Protein AF-A0A0D0LB77-F1 (afdb_monomer)

Mean predicted aligned error: 7.82 Å

Sequence (91 aa):
MAAVRREPALRDQARLTLMRWRQQSGATRSDALWDEWEQLLASDVSVLESAALVESEHGQLMRSVSPLGCLVPQSERMALLKQARERAALQ

Nearest PDB structures (foldseek):
  6a4v-assembly1_A  TM=7.053E-01  e=5.902E+00  Murid gammaherpesvirus 4
  6a4v-assembly1_B  TM=7.105E-01  e=8.269E+00  Murid gammaherpesvirus 4

Structure (mmCIF, N/CA/C/O backbone):
data_AF-A0A0D0LB77-F1
#
_entry.id   AF-A0A0D0LB77-F1
#
loop_
_atom_site.group_PDB
_atom_site.id
_atom_site.type_symbol
_atom_site.label_atom_id
_atom_site.label_alt_id
_atom_site.label_comp_id
_atom_site.label_asym_id
_atom_site.label_entity_id
_atom_site.label_seq_id
_atom_site.pdbx_PDB_ins_code
_atom_site.Cartn_x
_atom_site.Cartn_y
_atom_site.Cartn_z
_atom_site.occupancy
_atom_site.B_iso_or_equiv
_atom_site.auth_seq_id
_atom_site.auth_comp_id
_atom_site.auth_asym_id
_atom_site.auth_atom_id
_atom_site.pdbx_PDB_model_num
ATOM 1 N N . MET A 1 1 ? -5.287 -0.050 9.771 1.00 56.56 1 MET A N 1
ATOM 2 C CA . MET A 1 1 ? -5.889 0.150 8.439 1.00 56.56 1 MET A CA 1
ATOM 3 C C . MET A 1 1 ? -7.403 -0.091 8.510 1.00 56.56 1 MET A C 1
ATOM 5 O O . MET A 1 1 ? -7.983 -0.889 7.783 1.00 56.56 1 MET A O 1
ATOM 9 N N . ALA A 1 2 ? -8.077 0.640 9.409 1.00 55.69 2 ALA A N 1
ATOM 10 C CA . ALA A 1 2 ? -9.508 0.461 9.666 1.00 55.69 2 ALA A CA 1
ATOM 11 C C . ALA A 1 2 ? -10.383 0.858 8.463 1.00 55.69 2 ALA A C 1
ATOM 13 O O . ALA A 1 2 ? -11.386 0.198 8.225 1.00 55.69 2 ALA A O 1
ATOM 14 N N . ALA A 1 3 ? -9.972 1.865 7.685 1.00 58.25 3 ALA A N 1
ATOM 15 C CA . ALA A 1 3 ? -10.667 2.284 6.467 1.00 58.25 3 ALA A CA 1
ATOM 16 C C . ALA A 1 3 ? -10.700 1.170 5.406 1.00 58.25 3 ALA A C 1
ATOM 18 O O . ALA A 1 3 ? -11.772 0.791 4.963 1.00 58.25 3 ALA A O 1
ATOM 19 N N . VAL A 1 4 ? -9.558 0.543 5.093 1.00 61.47 4 VAL A N 1
ATOM 20 C CA . VAL A 1 4 ? -9.479 -0.569 4.118 1.00 61.47 4 VAL A CA 1
ATOM 21 C C . VAL A 1 4 ? -10.252 -1.813 4.576 1.00 61.47 4 VAL A C 1
ATOM 23 O O . VAL A 1 4 ? -10.745 -2.569 3.748 1.00 61.47 4 VAL A O 1
ATOM 26 N N . ARG A 1 5 ? -10.388 -2.030 5.893 1.00 64.81 5 ARG A N 1
ATOM 27 C CA . ARG A 1 5 ? -11.270 -3.076 6.441 1.00 64.81 5 ARG A CA 1
ATOM 28 C C . ARG A 1 5 ? -12.757 -2.761 6.281 1.00 64.81 5 ARG A C 1
ATOM 30 O O . ARG A 1 5 ? -13.540 -3.684 6.111 1.00 64.81 5 ARG A O 1
ATOM 37 N N . ARG A 1 6 ? -13.144 -1.493 6.427 1.00 63.06 6 ARG A N 1
ATOM 38 C CA . ARG A 1 6 ? -14.548 -1.052 6.392 1.00 63.06 6 ARG A CA 1
ATOM 39 C C . ARG A 1 6 ? -15.049 -0.787 4.976 1.00 63.06 6 ARG A C 1
ATOM 41 O O . ARG A 1 6 ? -16.243 -0.890 4.747 1.00 63.06 6 ARG A O 1
ATOM 48 N N . GLU A 1 7 ? -14.141 -0.471 4.060 1.00 68.88 7 GLU A N 1
ATOM 49 C CA . GLU A 1 7 ? -14.443 -0.021 2.706 1.00 68.88 7 GLU A CA 1
ATOM 50 C C . GLU A 1 7 ? -13.688 -0.896 1.688 1.00 68.88 7 GLU A C 1
ATOM 52 O O . GLU A 1 7 ? -12.572 -0.556 1.273 1.00 68.88 7 GLU A O 1
ATOM 57 N N . PRO A 1 8 ? -14.265 -2.042 1.275 1.00 72.12 8 PRO A N 1
ATOM 58 C CA . PRO A 1 8 ? -13.665 -2.929 0.277 1.00 72.12 8 PRO A CA 1
ATOM 59 C C . PRO A 1 8 ? -13.327 -2.214 -1.037 1.00 72.12 8 PRO A C 1
ATOM 61 O O . PRO A 1 8 ? -12.314 -2.529 -1.659 1.00 72.12 8 PRO A O 1
ATOM 64 N N . ALA A 1 9 ? -14.100 -1.184 -1.401 1.00 77.12 9 AL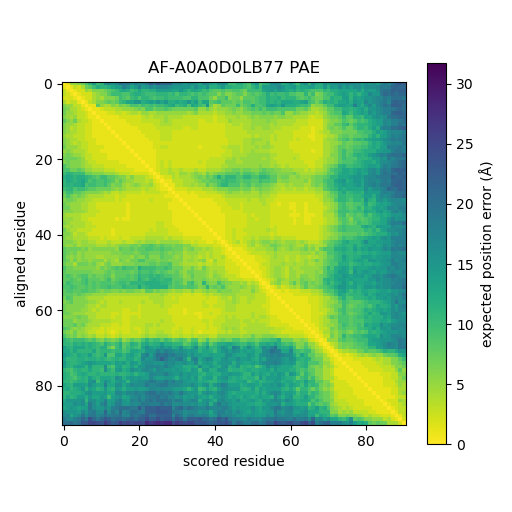A A N 1
ATOM 65 C CA . ALA A 1 9 ? -13.885 -0.377 -2.599 1.00 77.12 9 ALA A CA 1
ATOM 66 C C . ALA A 1 9 ? -12.506 0.314 -2.638 1.00 77.12 9 ALA A C 1
ATOM 68 O O . ALA A 1 9 ? -11.973 0.564 -3.720 1.00 77.12 9 ALA A O 1
ATOM 69 N N . LEU A 1 10 ? -11.875 0.577 -1.485 1.00 77.75 10 LEU A N 1
ATOM 70 C CA . LEU A 1 10 ? -10.514 1.130 -1.441 1.00 77.75 10 LEU A CA 1
ATOM 71 C C . LEU A 1 10 ? -9.474 0.153 -2.001 1.00 77.75 10 LEU A C 1
ATOM 73 O O . LEU A 1 10 ? -8.455 0.581 -2.544 1.00 77.75 10 LEU A O 1
ATOM 77 N N . ARG A 1 11 ? -9.718 -1.158 -1.895 1.00 82.19 11 ARG A N 1
ATOM 78 C CA . ARG A 1 11 ? -8.839 -2.181 -2.476 1.00 82.19 11 ARG A CA 1
ATOM 79 C C . ARG A 1 11 ? -8.956 -2.187 -3.991 1.00 82.19 11 ARG A C 1
ATOM 81 O O . ARG A 1 11 ? -7.934 -2.181 -4.671 1.00 82.19 11 ARG A O 1
ATOM 88 N N . ASP A 1 12 ? -10.175 -2.103 -4.510 1.00 83.69 12 ASP A N 1
ATOM 89 C CA . ASP A 1 12 ? -10.417 -2.035 -5.952 1.00 83.69 12 ASP A CA 1
ATOM 90 C C . ASP A 1 12 ? -9.804 -0.765 -6.556 1.00 83.69 12 ASP A C 1
ATOM 92 O O . ASP A 1 12 ? -9.112 -0.819 -7.573 1.00 83.69 12 ASP A O 1
ATOM 96 N N . GLN A 1 13 ? -9.944 0.376 -5.876 1.00 84.62 13 GLN A N 1
ATOM 97 C CA . GLN A 1 13 ? -9.296 1.627 -6.278 1.00 84.62 13 GLN A CA 1
ATOM 98 C C . GLN A 1 13 ? -7.762 1.542 -6.254 1.00 84.62 13 GLN A C 1
ATOM 100 O O . GLN A 1 13 ? -7.095 2.094 -7.137 1.00 84.62 13 GLN A O 1
ATOM 105 N N . ALA A 1 14 ? -7.185 0.839 -5.277 1.00 87.94 14 ALA A N 1
ATOM 106 C CA . ALA A 1 14 ? -5.745 0.606 -5.216 1.00 87.94 14 ALA A CA 1
ATOM 107 C C . ALA A 1 14 ? -5.267 -0.264 -6.391 1.00 87.94 14 ALA A C 1
ATOM 109 O O . ALA A 1 14 ? -4.257 0.060 -7.018 1.00 87.94 14 ALA A O 1
ATOM 110 N N . ARG A 1 15 ? -6.027 -1.304 -6.764 1.00 89.06 15 ARG A N 1
ATOM 111 C CA . ARG A 1 15 ? -5.730 -2.136 -7.945 1.00 89.06 15 ARG A CA 1
ATOM 112 C C . ARG A 1 15 ? -5.810 -1.334 -9.244 1.00 89.06 15 ARG A C 1
ATOM 114 O O . ARG A 1 15 ? -4.889 -1.394 -10.054 1.00 89.06 15 ARG A O 1
ATOM 121 N N . LEU A 1 16 ? -6.842 -0.506 -9.412 1.00 90.06 16 LEU A N 1
ATOM 122 C CA . LEU A 1 16 ? -6.955 0.401 -10.564 1.00 90.06 16 LEU A CA 1
ATOM 123 C C . LEU A 1 16 ? -5.790 1.399 -10.633 1.00 90.06 16 LEU A C 1
ATOM 125 O O . LEU A 1 16 ? -5.345 1.783 -11.714 1.00 90.06 16 LEU A O 1
ATOM 129 N N . THR A 1 17 ? -5.278 1.826 -9.482 1.00 89.94 17 THR A N 1
ATOM 130 C CA . THR A 1 17 ? -4.108 2.706 -9.410 1.00 89.94 17 THR A CA 1
ATOM 131 C C . THR A 1 17 ? -2.839 1.990 -9.873 1.00 89.94 17 THR A C 1
ATOM 133 O O . THR A 1 17 ? -2.144 2.536 -10.728 1.00 89.94 17 THR A O 1
ATOM 136 N N . LEU A 1 18 ? -2.599 0.749 -9.432 1.00 90.44 18 LEU A N 1
ATOM 137 C CA . LEU A 1 18 ? -1.488 -0.073 -9.935 1.00 90.44 18 LEU A CA 1
ATOM 138 C C . LEU A 1 18 ? -1.575 -0.307 -11.447 1.00 90.44 18 LEU A C 1
ATOM 140 O O . LEU A 1 18 ? -0.575 -0.155 -12.147 1.00 90.44 18 LEU A O 1
ATOM 144 N N . MET A 1 19 ? -2.763 -0.630 -11.971 1.00 90.00 19 MET A N 1
ATOM 145 C CA . MET A 1 19 ? -2.954 -0.824 -13.414 1.00 90.00 19 MET A CA 1
ATOM 146 C C . MET A 1 19 ? -2.573 0.429 -14.209 1.00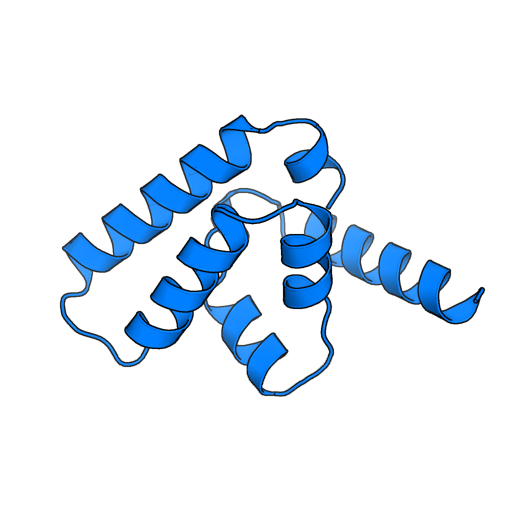 90.00 19 MET A C 1
ATOM 148 O O . MET A 1 19 ? -1.883 0.328 -15.223 1.00 90.00 19 MET A O 1
ATOM 152 N N . ARG A 1 20 ? -2.980 1.614 -13.736 1.00 90.56 20 ARG A N 1
ATOM 153 C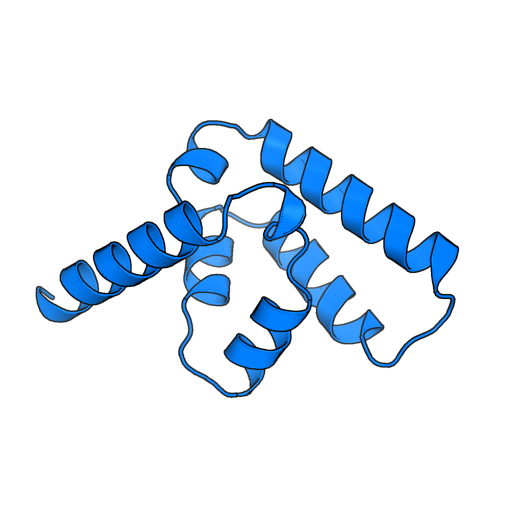 CA . ARG A 1 20 ? -2.630 2.887 -14.383 1.00 90.56 20 ARG A CA 1
ATOM 154 C C . ARG A 1 20 ? -1.127 3.151 -14.360 1.00 90.56 20 ARG A C 1
ATOM 156 O O . ARG A 1 20 ? -0.586 3.543 -15.389 1.00 90.56 20 ARG A O 1
ATOM 163 N N . TRP A 1 21 ? -0.451 2.911 -13.236 1.00 90.56 21 TRP A N 1
ATOM 164 C CA . TRP A 1 21 ? 1.003 3.084 -13.146 1.00 90.56 21 TRP A CA 1
ATOM 165 C C . TRP A 1 21 ? 1.743 2.180 -14.132 1.00 90.56 21 TRP A C 1
ATOM 167 O O . TRP A 1 21 ? 2.570 2.668 -14.896 1.00 90.56 21 TRP A O 1
ATOM 177 N N . ARG A 1 22 ? 1.365 0.899 -14.216 1.00 90.19 22 ARG A N 1
ATOM 178 C CA . ARG A 1 22 ? 1.958 -0.046 -15.178 1.00 90.19 22 ARG A CA 1
ATOM 179 C C . ARG A 1 22 ? 1.787 0.400 -16.627 1.00 90.19 22 ARG A C 1
ATOM 181 O O . ARG A 1 22 ? 2.735 0.347 -17.404 1.00 90.19 22 ARG A O 1
ATOM 188 N N . GLN A 1 23 ? 0.593 0.868 -16.989 1.00 89.69 23 GLN A N 1
ATOM 189 C CA . GLN A 1 23 ? 0.330 1.362 -18.344 1.00 89.69 23 GLN A CA 1
ATOM 190 C C . GLN A 1 23 ? 1.151 2.611 -18.687 1.00 89.69 23 GLN A C 1
ATOM 192 O O . GLN A 1 23 ? 1.532 2.788 -19.840 1.00 89.69 23 GLN A O 1
ATOM 197 N N . GLN A 1 24 ? 1.419 3.474 -17.705 1.00 90.19 24 GLN A N 1
ATOM 198 C CA . GLN A 1 24 ? 2.130 4.737 -17.910 1.00 90.19 24 GLN A CA 1
ATOM 199 C C . GLN A 1 24 ? 3.654 4.587 -17.887 1.00 90.19 24 GLN A C 1
ATOM 201 O O . GLN A 1 24 ? 4.345 5.322 -18.587 1.00 90.19 24 GLN A O 1
ATOM 206 N N . SER A 1 25 ? 4.185 3.679 -17.069 1.00 85.56 25 SER A N 1
ATOM 207 C CA . SER A 1 25 ? 5.626 3.581 -16.817 1.00 85.56 25 SER A CA 1
ATOM 208 C C . SER A 1 25 ? 6.363 2.592 -17.724 1.00 85.56 25 SER A C 1
ATOM 210 O O . SER A 1 25 ? 7.581 2.701 -17.852 1.00 85.56 25 SER A O 1
ATOM 212 N N . GLY A 1 26 ? 5.664 1.645 -18.363 1.00 81.81 26 GLY A N 1
ATOM 213 C CA . GLY A 1 26 ? 6.323 0.512 -19.023 1.00 81.81 26 GLY A CA 1
ATOM 214 C C . GLY A 1 26 ? 7.020 -0.402 -18.005 1.00 81.81 26 GLY A C 1
ATOM 215 O O . GLY A 1 26 ? 6.671 -0.380 -16.829 1.00 81.81 26 GLY A O 1
ATOM 216 N N . ALA A 1 27 ? 7.992 -1.211 -18.441 1.00 84.38 27 ALA A N 1
ATOM 217 C CA . 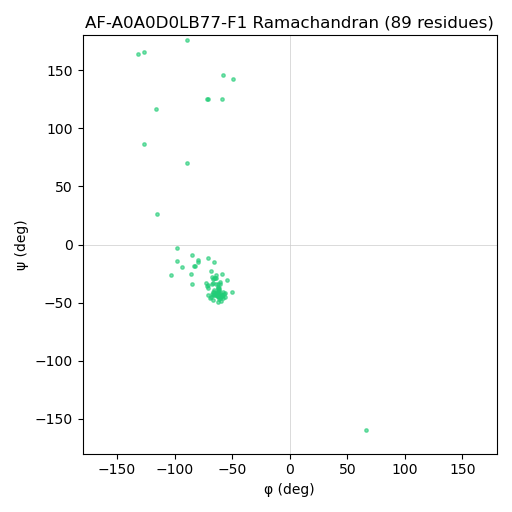ALA A 1 27 ? 8.727 -2.103 -17.539 1.00 84.38 27 ALA A CA 1
ATOM 218 C C . ALA A 1 27 ? 9.664 -1.310 -16.610 1.00 84.38 27 ALA A C 1
ATOM 220 O O . ALA A 1 27 ? 10.517 -0.550 -17.079 1.00 84.38 27 ALA A O 1
ATOM 221 N N . THR A 1 28 ? 9.537 -1.505 -15.296 1.00 89.25 28 THR A N 1
ATOM 222 C CA . THR A 1 28 ? 10.308 -0.783 -14.276 1.00 89.25 28 THR A CA 1
ATOM 223 C C . THR A 1 28 ? 10.919 -1.708 -13.226 1.00 89.25 28 THR A C 1
ATOM 225 O O . THR A 1 28 ? 10.500 -2.843 -13.020 1.00 89.25 28 THR A O 1
ATOM 228 N N . ARG A 1 29 ? 11.893 -1.194 -12.463 1.00 85.56 29 ARG A N 1
ATOM 229 C CA . ARG A 1 29 ? 12.418 -1.901 -11.277 1.00 85.56 29 ARG A CA 1
ATOM 230 C C . ARG A 1 29 ? 11.379 -2.044 -10.157 1.00 85.56 29 ARG A C 1
ATOM 232 O O . ARG A 1 29 ? 11.593 -2.832 -9.243 1.00 85.56 29 ARG A O 1
ATOM 239 N N . SER A 1 30 ? 10.284 -1.286 -10.217 1.00 87.88 30 SER A N 1
ATOM 240 C CA . SER A 1 30 ? 9.187 -1.351 -9.254 1.00 87.88 30 SER A CA 1
ATOM 241 C C . SER A 1 30 ? 8.170 -2.443 -9.584 1.00 87.88 30 SER A C 1
ATOM 243 O O . SER A 1 30 ? 7.337 -2.729 -8.731 1.00 87.88 30 SER A O 1
ATOM 245 N N . ASP A 1 31 ? 8.259 -3.089 -10.752 1.00 90.25 31 ASP A N 1
ATOM 246 C CA . ASP A 1 31 ? 7.287 -4.096 -11.195 1.00 90.25 31 ASP A CA 1
ATOM 247 C C . ASP A 1 31 ? 7.155 -5.246 -10.188 1.00 90.25 31 ASP A C 1
ATOM 249 O O . ASP A 1 31 ? 6.041 -5.612 -9.826 1.00 90.25 31 ASP A O 1
ATOM 253 N N . ALA A 1 32 ? 8.274 -5.729 -9.637 1.00 91.00 32 ALA A N 1
ATOM 254 C CA . ALA A 1 32 ? 8.269 -6.780 -8.617 1.00 91.00 32 ALA A CA 1
ATOM 255 C C . ALA A 1 32 ? 7.541 -6.356 -7.325 1.00 91.00 32 ALA A C 1
ATOM 257 O O . ALA A 1 32 ? 6.810 -7.145 -6.731 1.00 91.00 32 ALA A O 1
ATOM 258 N N . LEU A 1 33 ? 7.689 -5.093 -6.910 1.00 91.12 33 LEU A N 1
ATOM 259 C CA . LEU A 1 33 ? 6.985 -4.547 -5.744 1.00 91.12 33 LEU A CA 1
ATOM 260 C C . LEU A 1 33 ? 5.494 -4.331 -6.047 1.00 91.12 33 LEU A C 1
ATOM 262 O O . LEU A 1 33 ? 4.643 -4.477 -5.172 1.00 91.12 33 LEU A O 1
ATOM 266 N N . TRP A 1 34 ? 5.150 -3.985 -7.289 1.00 92.56 34 TRP A N 1
ATOM 267 C CA . TRP A 1 34 ? 3.760 -3.867 -7.727 1.00 92.56 34 TRP A CA 1
ATOM 268 C C . TRP A 1 34 ? 3.064 -5.226 -7.833 1.00 92.56 34 TRP A C 1
ATOM 270 O O . TRP A 1 34 ? 1.874 -5.306 -7.531 1.00 92.56 34 TRP A O 1
ATOM 280 N N . ASP A 1 35 ? 3.777 -6.279 -8.239 1.00 92.88 35 ASP A N 1
ATOM 281 C CA . ASP A 1 35 ? 3.270 -7.657 -8.239 1.00 92.88 35 ASP A CA 1
ATOM 282 C C . ASP A 1 35 ? 2.952 -8.100 -6.805 1.00 92.88 35 ASP A C 1
ATOM 284 O O . ASP A 1 35 ? 1.877 -8.635 -6.531 1.00 92.88 35 ASP A O 1
ATOM 288 N N . GLU A 1 36 ? 3.846 -7.799 -5.864 1.00 92.12 36 GLU A N 1
ATOM 289 C CA . GLU A 1 36 ? 3.637 -8.090 -4.447 1.00 92.12 36 GLU A CA 1
ATOM 290 C C . GLU A 1 36 ? 2.450 -7.306 -3.870 1.00 92.12 36 GLU A C 1
ATOM 292 O O . GLU A 1 36 ? 1.611 -7.869 -3.165 1.00 92.12 36 GLU A O 1
ATOM 297 N N . TRP A 1 37 ? 2.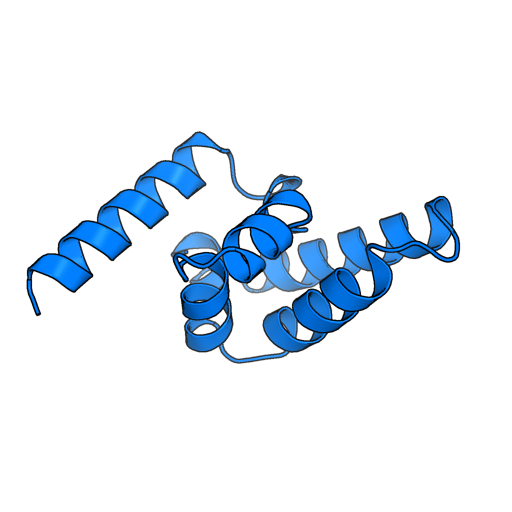295 -6.025 -4.222 1.00 90.94 37 TRP A N 1
ATOM 298 C CA . TRP A 1 37 ? 1.109 -5.259 -3.831 1.00 90.94 37 TRP A CA 1
ATOM 299 C C . TRP A 1 37 ? -0.184 -5.843 -4.394 1.00 90.94 37 TRP A C 1
ATOM 301 O O . TRP A 1 37 ? -1.199 -5.838 -3.698 1.00 90.94 37 TRP A O 1
ATOM 311 N N . GLU A 1 38 ? -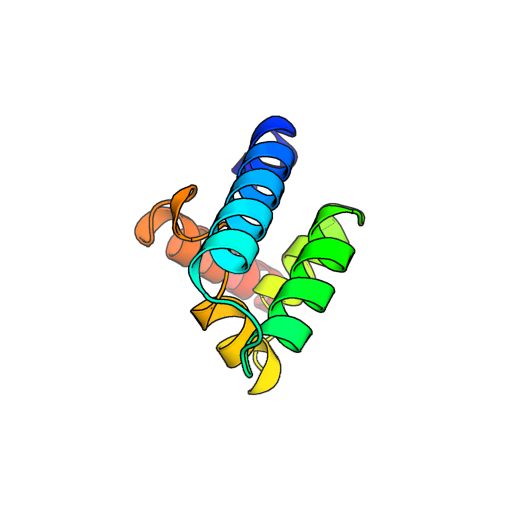0.178 -6.354 -5.622 1.00 91.44 38 GLU A N 1
ATOM 312 C CA . GLU A 1 38 ? -1.355 -6.999 -6.198 1.00 91.44 38 GLU A CA 1
ATOM 313 C C . GLU A 1 38 ? -1.733 -8.279 -5.440 1.00 91.44 38 GLU A C 1
ATOM 315 O O . GLU A 1 38 ? -2.907 -8.470 -5.111 1.00 91.44 38 GLU A O 1
ATOM 320 N N . GLN A 1 39 ? -0.746 -9.100 -5.073 1.00 91.00 39 GLN A N 1
ATOM 321 C CA . GLN A 1 39 ? -0.962 -10.278 -4.229 1.00 91.00 39 GLN A CA 1
ATOM 322 C C . GLN A 1 39 ? -1.521 -9.893 -2.854 1.00 91.00 39 GLN A C 1
ATOM 324 O O . GLN A 1 39 ? -2.502 -10.477 -2.391 1.00 91.00 39 GLN A O 1
ATOM 329 N N . LEU A 1 40 ? -0.954 -8.862 -2.219 1.00 88.19 40 LEU A N 1
ATOM 330 C CA . LEU A 1 40 ? -1.426 -8.374 -0.925 1.00 88.19 40 LEU A CA 1
ATOM 331 C C . LEU A 1 40 ? -2.860 -7.828 -1.006 1.00 88.19 40 LEU A C 1
ATOM 333 O O . LEU A 1 40 ? -3.673 -8.097 -0.120 1.00 88.19 40 LEU A O 1
ATOM 337 N N . LEU A 1 41 ? -3.204 -7.088 -2.062 1.00 87.25 41 LEU A N 1
ATOM 338 C CA . LEU A 1 41 ? -4.556 -6.557 -2.271 1.00 87.25 41 LEU A CA 1
ATOM 339 C C . LEU A 1 41 ? -5.593 -7.660 -2.532 1.00 87.25 41 LEU A C 1
ATOM 341 O O . LEU A 1 41 ? -6.755 -7.481 -2.167 1.00 87.25 41 LEU A O 1
ATOM 345 N N . ALA A 1 42 ? -5.176 -8.785 -3.119 1.00 87.69 42 ALA A N 1
ATOM 346 C CA . ALA A 1 42 ? -6.007 -9.972 -3.317 1.00 87.69 42 ALA A CA 1
ATOM 347 C C . ALA A 1 42 ? -6.141 -10.849 -2.055 1.00 87.69 42 ALA A C 1
ATOM 349 O O . ALA A 1 42 ? -7.023 -11.703 -1.995 1.00 87.69 42 ALA A O 1
AT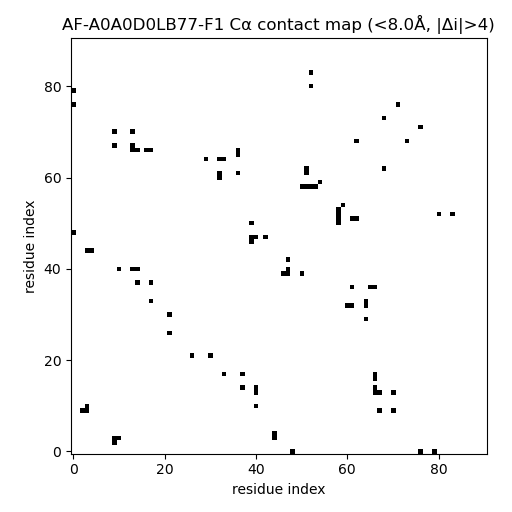OM 350 N N . SER A 1 43 ? -5.286 -10.639 -1.049 1.00 84.44 43 SER A N 1
ATOM 351 C CA . SER A 1 43 ? -5.275 -11.402 0.202 1.00 84.44 43 SER A CA 1
ATOM 352 C C . SER A 1 43 ? -6.179 -10.813 1.296 1.00 84.44 43 SER A C 1
ATOM 354 O O . SER A 1 43 ? -6.773 -9.727 1.176 1.00 84.44 43 SER A O 1
ATOM 356 N N . ASP A 1 44 ? -6.268 -11.528 2.418 1.00 81.56 44 ASP A N 1
ATOM 357 C CA . ASP A 1 44 ? -6.981 -11.065 3.603 1.00 81.56 44 ASP A CA 1
ATOM 358 C C . ASP A 1 44 ? -6.446 -9.729 4.123 1.00 81.56 44 ASP A C 1
ATOM 360 O O . ASP A 1 44 ? -5.254 -9.418 4.066 1.00 81.56 44 ASP A O 1
ATOM 364 N N . VAL A 1 45 ? -7.346 -8.905 4.670 1.00 73.69 45 VAL A N 1
ATOM 365 C CA . VAL A 1 45 ? -6.979 -7.558 5.143 1.00 73.69 45 VAL A CA 1
ATOM 366 C C . VAL A 1 45 ? -5.927 -7.613 6.243 1.00 73.69 45 VAL A C 1
ATOM 368 O O . VAL A 1 45 ? -5.085 -6.727 6.311 1.00 73.69 45 VAL A O 1
ATOM 371 N N . SER A 1 46 ? -5.928 -8.651 7.075 1.00 72.31 46 SER A N 1
ATOM 372 C CA . SER A 1 46 ? -4.895 -8.865 8.093 1.00 72.31 46 SER A CA 1
ATOM 373 C C . SER A 1 46 ? -3.495 -9.037 7.494 1.00 72.31 46 SER A C 1
ATOM 375 O O . SER A 1 46 ? -2.544 -8.473 8.028 1.00 72.31 46 SER A O 1
ATOM 377 N N . VAL A 1 47 ? -3.359 -9.754 6.376 1.00 75.06 47 VAL A N 1
ATOM 378 C CA . VAL A 1 47 ? -2.073 -9.991 5.696 1.00 75.06 47 VAL A CA 1
ATOM 379 C C . VAL A 1 47 ? -1.552 -8.698 5.070 1.00 75.06 47 VAL A C 1
ATOM 381 O O . VAL A 1 47 ? -0.403 -8.316 5.290 1.00 75.06 47 VAL A O 1
ATOM 384 N N . LEU A 1 48 ? -2.434 -7.973 4.377 1.00 73.38 48 LEU A N 1
ATOM 385 C CA . LEU A 1 48 ? -2.159 -6.652 3.808 1.00 73.38 48 LEU A CA 1
ATOM 386 C C . LEU A 1 48 ? -1.688 -5.651 4.879 1.00 73.38 48 LEU A C 1
ATOM 388 O O . LEU A 1 48 ? -0.759 -4.876 4.653 1.00 73.38 48 LEU A O 1
ATOM 392 N N . GLU A 1 49 ? -2.320 -5.665 6.054 1.00 71.56 49 GLU A N 1
ATOM 393 C CA . GLU A 1 49 ? -1.925 -4.808 7.169 1.00 71.56 49 GLU A CA 1
ATOM 394 C C . GLU A 1 49 ? -0.554 -5.155 7.726 1.00 71.56 49 GLU A C 1
ATOM 396 O O . GLU A 1 49 ? 0.264 -4.256 7.906 1.00 71.56 49 GLU A O 1
ATOM 401 N N . SER A 1 50 ? -0.293 -6.436 7.980 1.00 69.19 50 SER A N 1
ATOM 402 C CA . SER A 1 50 ? 1.003 -6.882 8.482 1.00 69.19 50 SER A CA 1
ATOM 403 C C . SER A 1 50 ? 2.123 -6.487 7.521 1.00 69.19 50 SER A C 1
ATOM 405 O O . SER A 1 50 ? 3.099 -5.880 7.950 1.00 69.19 50 SER A O 1
ATOM 407 N N . ALA A 1 51 ? 1.949 -6.710 6.216 1.00 69.25 51 ALA A N 1
ATOM 408 C CA . ALA A 1 51 ? 2.936 -6.333 5.203 1.00 69.25 51 ALA A CA 1
ATOM 409 C C . ALA A 1 51 ? 3.192 -4.815 5.148 1.00 69.25 51 ALA A C 1
ATOM 411 O O . ALA A 1 51 ? 4.337 -4.379 5.036 1.00 69.25 51 ALA A O 1
ATOM 412 N N . ALA A 1 52 ? 2.150 -3.991 5.302 1.00 67.06 52 ALA A N 1
ATOM 413 C CA . ALA A 1 52 ? 2.297 -2.536 5.346 1.00 67.06 52 ALA A CA 1
ATOM 414 C C . ALA A 1 52 ? 3.040 -2.040 6.606 1.00 67.06 52 ALA A C 1
ATOM 416 O O . ALA A 1 52 ? 3.674 -0.978 6.580 1.00 67.06 52 ALA A O 1
ATOM 417 N N . LEU A 1 53 ? 2.957 -2.797 7.703 1.00 70.00 53 LEU A N 1
ATOM 418 C CA . LEU A 1 53 ? 3.477 -2.436 9.023 1.00 70.00 53 LEU A CA 1
ATOM 419 C C . LEU A 1 53 ? 4.851 -3.044 9.340 1.00 70.00 53 LEU A C 1
ATOM 421 O O . LEU A 1 53 ? 5.493 -2.578 10.277 1.00 70.00 53 LEU A O 1
ATOM 425 N N . VAL A 1 54 ? 5.325 -4.033 8.574 1.00 73.38 54 VAL A N 1
ATOM 426 C CA . VAL A 1 54 ? 6.633 -4.668 8.801 1.00 73.38 54 VAL A CA 1
ATOM 427 C C . VAL A 1 54 ? 7.759 -3.628 8.735 1.00 73.38 54 VAL A C 1
ATOM 429 O O . VAL A 1 54 ? 7.921 -2.884 7.757 1.00 73.38 54 VAL A O 1
ATOM 432 N N . GLU A 1 55 ? 8.557 -3.578 9.799 1.00 72.12 55 GLU A N 1
ATOM 433 C CA . GLU A 1 55 ? 9.732 -2.716 9.927 1.00 72.12 55 GLU A CA 1
ATOM 434 C C . GLU A 1 55 ? 10.977 -3.436 9.397 1.00 72.12 55 GLU A C 1
ATOM 436 O O . GLU A 1 55 ? 11.867 -3.836 10.138 1.00 72.12 55 GLU A O 1
ATOM 441 N N . SER A 1 56 ? 11.022 -3.619 8.079 1.00 80.12 56 SER A N 1
ATOM 442 C CA . SER A 1 56 ? 12.192 -4.116 7.352 1.00 80.12 56 SER A CA 1
ATOM 443 C C . SER A 1 56 ? 12.553 -3.166 6.212 1.00 80.12 56 SER A C 1
ATOM 445 O O . SER A 1 56 ? 11.753 -2.303 5.838 1.00 80.12 56 SER A O 1
ATOM 447 N N . GLU A 1 57 ? 13.752 -3.317 5.647 1.00 82.62 57 GLU A N 1
ATOM 448 C CA . GLU A 1 57 ? 14.167 -2.590 4.440 1.00 82.62 57 GLU A CA 1
ATOM 449 C C . GLU A 1 57 ? 13.180 -2.831 3.286 1.00 82.62 57 GLU A C 1
ATOM 451 O O . GLU A 1 57 ? 12.676 -1.886 2.681 1.00 82.62 57 GLU A O 1
ATOM 456 N N . HIS A 1 58 ? 12.788 -4.092 3.079 1.00 82.38 58 HIS A N 1
ATOM 457 C CA . HIS A 1 58 ? 11.751 -4.468 2.115 1.00 82.38 58 HIS A CA 1
ATOM 458 C C . HIS A 1 58 ? 10.401 -3.801 2.414 1.00 82.38 58 HIS A C 1
ATOM 460 O O . HIS A 1 58 ? 9.765 -3.240 1.526 1.00 82.38 58 HIS A O 1
ATOM 466 N N . GLY A 1 59 ? 9.991 -3.755 3.685 1.00 81.31 59 GLY A N 1
ATOM 467 C CA . GLY A 1 59 ? 8.778 -3.050 4.105 1.00 81.31 59 GLY A CA 1
ATOM 468 C C . GLY A 1 59 ? 8.833 -1.540 3.839 1.00 81.31 59 GLY A C 1
ATOM 469 O O . GLY A 1 59 ? 7.817 -0.927 3.509 1.00 81.31 59 GLY A O 1
ATOM 470 N N . GLN A 1 60 ? 10.012 -0.915 3.940 1.00 82.44 60 GLN A N 1
ATOM 471 C CA . GLN A 1 60 ? 10.197 0.492 3.568 1.00 82.44 60 GLN A CA 1
ATOM 472 C C . GLN A 1 60 ? 10.051 0.702 2.058 1.00 82.44 60 GLN A C 1
ATOM 474 O O . GLN A 1 60 ? 9.359 1.639 1.653 1.00 82.44 60 GLN A O 1
ATOM 479 N N . LEU A 1 61 ? 10.630 -0.185 1.242 1.00 85.94 61 LEU A N 1
ATOM 480 C CA . LEU A 1 61 ? 10.467 -0.169 -0.214 1.00 85.94 61 LEU A CA 1
ATOM 481 C C . LEU A 1 61 ? 8.999 -0.357 -0.610 1.00 85.94 61 LEU A C 1
ATOM 483 O O . LEU A 1 61 ? 8.462 0.442 -1.369 1.00 85.94 61 LEU A O 1
ATOM 487 N N . MET A 1 62 ? 8.302 -1.328 -0.022 1.00 85.88 62 MET A N 1
ATOM 488 C CA . MET A 1 62 ? 6.875 -1.544 -0.276 1.00 85.88 62 MET A CA 1
ATOM 489 C C . MET A 1 62 ? 6.028 -0.311 0.056 1.00 85.88 62 MET A C 1
ATOM 491 O O . MET A 1 62 ? 5.127 0.053 -0.704 1.00 85.88 62 MET A O 1
ATOM 495 N N . ARG A 1 63 ? 6.325 0.388 1.159 1.00 83.25 63 ARG A N 1
ATOM 496 C CA . ARG A 1 63 ? 5.622 1.627 1.525 1.00 83.25 63 ARG A CA 1
ATOM 497 C C . ARG A 1 63 ? 5.893 2.786 0.563 1.00 83.25 63 ARG A C 1
ATOM 499 O O . ARG A 1 63 ? 4.981 3.589 0.364 1.00 83.25 63 ARG A O 1
ATOM 506 N N . SER A 1 64 ? 7.092 2.891 -0.017 1.00 84.81 64 SER A N 1
ATOM 507 C CA . SER A 1 64 ? 7.440 3.991 -0.934 1.00 84.81 64 SER A CA 1
ATOM 508 C C . SER A 1 64 ? 6.683 3.918 -2.265 1.00 84.81 64 SER A C 1
ATOM 510 O O . SER A 1 64 ? 6.460 4.950 -2.893 1.00 84.81 64 SER A O 1
ATOM 512 N N . VAL A 1 65 ? 6.210 2.724 -2.640 1.00 86.25 65 VAL A N 1
ATOM 513 C CA . VAL A 1 65 ? 5.415 2.472 -3.854 1.00 86.25 65 VAL A CA 1
ATOM 514 C C . VAL A 1 65 ? 3.988 1.998 -3.551 1.00 86.25 65 VAL A C 1
ATOM 516 O O . VAL A 1 65 ? 3.372 1.299 -4.352 1.00 86.25 65 VAL A O 1
ATOM 519 N N . SER A 1 66 ? 3.440 2.355 -2.385 1.00 85.88 66 SER A N 1
ATOM 520 C CA . SER A 1 66 ? 2.118 1.872 -1.976 1.00 85.88 66 SER A CA 1
ATOM 521 C C . SER A 1 66 ? 0.975 2.518 -2.776 1.00 85.88 66 SER A C 1
ATOM 523 O O . SER A 1 66 ? 0.804 3.740 -2.703 1.00 85.88 66 SER A O 1
ATOM 525 N N . PRO A 1 67 ? 0.091 1.731 -3.423 1.00 86.12 67 PRO A N 1
ATOM 526 C CA . PRO A 1 67 ? -1.094 2.255 -4.110 1.00 86.12 67 PRO A CA 1
ATOM 527 C C . PRO A 1 67 ? -2.172 2.764 -3.140 1.00 86.12 67 PRO A C 1
ATOM 529 O O . PRO A 1 67 ? -3.109 3.447 -3.546 1.00 86.12 67 PRO A O 1
ATOM 532 N N . LEU A 1 68 ? -2.033 2.470 -1.842 1.00 79.50 68 LEU A N 1
ATOM 533 C CA . LEU A 1 68 ? -2.906 2.986 -0.787 1.00 79.50 68 LEU A CA 1
ATOM 534 C C . LEU A 1 68 ? -2.505 4.399 -0.340 1.00 79.50 68 LEU A C 1
ATOM 536 O O . LEU A 1 68 ? -3.318 5.099 0.261 1.00 79.50 68 LEU A O 1
ATOM 540 N N . GLY A 1 69 ? -1.273 4.839 -0.626 1.00 70.81 69 GLY A N 1
ATOM 541 C CA . GLY A 1 69 ? -0.754 6.141 -0.193 1.00 70.81 69 GLY A CA 1
ATOM 542 C C . GLY A 1 69 ? -1.503 7.340 -0.784 1.00 70.81 69 GLY A C 1
ATOM 543 O O . GLY A 1 69 ? -1.553 8.390 -0.147 1.00 70.81 69 GLY A O 1
ATOM 544 N N . CYS A 1 70 ? -2.114 7.164 -1.959 1.00 64.81 70 CYS A N 1
ATOM 545 C CA . CYS A 1 70 ? -2.944 8.165 -2.634 1.00 64.81 70 CYS A CA 1
ATOM 546 C C . CYS A 1 70 ? -4.395 8.192 -2.123 1.00 64.81 70 CYS A C 1
ATOM 548 O O . CYS A 1 70 ? -5.103 9.165 -2.357 1.00 64.81 70 CYS A O 1
ATOM 550 N N . LEU A 1 71 ? -4.837 7.118 -1.461 1.00 61.66 71 LEU A N 1
ATOM 551 C CA . LEU A 1 71 ? -6.222 6.910 -1.025 1.00 61.66 71 LEU A CA 1
ATOM 552 C C . LEU A 1 71 ? -6.400 7.161 0.476 1.00 61.66 71 LEU A C 1
ATOM 554 O O . LEU A 1 71 ? -7.485 7.522 0.919 1.00 61.66 71 LEU A O 1
ATOM 558 N N . VAL A 1 72 ? -5.328 6.986 1.253 1.00 61.69 72 VAL A N 1
ATOM 559 C CA . VAL A 1 72 ? -5.297 7.222 2.697 1.00 61.69 72 VAL A CA 1
ATOM 560 C C . VAL A 1 72 ? -4.323 8.369 2.987 1.00 61.69 72 VAL A C 1
ATOM 562 O O . VAL A 1 72 ? -3.117 8.213 2.740 1.00 61.69 72 VAL A O 1
ATOM 565 N N . PRO A 1 73 ? -4.800 9.506 3.533 1.00 62.38 73 PRO A N 1
ATOM 566 C CA . PRO A 1 73 ? -3.949 10.627 3.909 1.00 62.38 73 PRO A CA 1
ATOM 567 C C . PRO A 1 73 ? -2.742 10.178 4.743 1.00 62.38 73 PRO A C 1
ATOM 569 O O . PRO A 1 73 ? -2.846 9.297 5.600 1.00 62.38 73 PRO A O 1
ATOM 572 N N . GLN A 1 74 ? -1.581 10.807 4.526 1.00 60.50 74 GLN A N 1
ATOM 573 C CA . GLN A 1 74 ? -0.347 10.523 5.279 1.00 60.50 74 GLN A CA 1
ATOM 574 C C . GLN A 1 74 ? -0.591 10.546 6.800 1.00 60.50 74 GLN A C 1
ATOM 576 O O . GLN A 1 74 ? -0.089 9.677 7.510 1.00 60.50 74 GLN A O 1
ATOM 581 N N . SER A 1 75 ? -1.392 11.495 7.292 1.00 60.66 75 SER A N 1
ATOM 582 C CA . SER A 1 75 ? -1.770 11.619 8.706 1.00 60.66 75 SER A CA 1
ATOM 583 C C . SER A 1 75 ? -2.497 10.380 9.234 1.00 60.66 75 SER A C 1
ATOM 585 O O . SER A 1 75 ? -2.174 9.879 10.311 1.00 60.66 75 SER A O 1
ATOM 587 N N . GLU A 1 76 ? -3.429 9.841 8.455 1.00 66.94 76 GLU A N 1
ATOM 588 C CA . GLU A 1 76 ? -4.209 8.664 8.820 1.00 66.94 76 GLU A CA 1
ATOM 589 C C . GLU A 1 76 ? -3.345 7.393 8.775 1.00 66.94 76 GLU A C 1
ATOM 591 O O . GLU A 1 76 ? -3.424 6.550 9.669 1.00 66.94 76 GLU A O 1
ATOM 596 N N . ARG A 1 77 ? -2.405 7.296 7.823 1.00 64.50 77 ARG A N 1
ATOM 597 C CA . ARG A 1 77 ? -1.391 6.225 7.815 1.00 64.50 77 ARG A CA 1
ATOM 598 C C . ARG A 1 77 ? -0.482 6.267 9.041 1.00 64.50 77 ARG A C 1
ATOM 600 O O . ARG A 1 77 ? -0.233 5.219 9.634 1.00 64.50 77 ARG A O 1
ATOM 607 N N . MET A 1 78 ? -0.008 7.448 9.444 1.00 65.19 78 MET A N 1
ATOM 608 C CA . MET A 1 78 ? 0.839 7.598 10.636 1.00 65.19 78 MET A CA 1
ATOM 609 C C . MET A 1 78 ? 0.082 7.257 11.924 1.00 65.19 78 MET A C 1
ATOM 611 O O . MET A 1 78 ? 0.635 6.585 12.794 1.00 65.19 78 MET A O 1
ATOM 615 N N . ALA A 1 79 ? -1.191 7.650 12.033 1.00 66.50 79 ALA A N 1
ATOM 616 C CA . ALA A 1 79 ? -2.039 7.289 13.168 1.00 66.50 79 ALA A CA 1
ATOM 617 C C . ALA A 1 79 ? -2.243 5.769 13.271 1.00 66.50 79 ALA A C 1
ATOM 619 O O . ALA A 1 79 ? -2.150 5.200 14.357 1.00 66.50 79 ALA A O 1
ATOM 620 N N . LEU A 1 80 ? -2.450 5.093 12.139 1.00 62.62 80 LEU A N 1
ATOM 621 C CA . LEU A 1 80 ? -2.577 3.637 12.090 1.00 62.62 80 LEU A CA 1
ATOM 622 C C . LEU A 1 80 ? -1.273 2.911 12.446 1.00 62.62 80 LEU A C 1
ATOM 624 O O . LEU A 1 80 ? -1.317 1.922 13.172 1.00 62.62 80 LEU A O 1
ATOM 628 N N . LEU A 1 81 ? -0.126 3.403 11.967 1.00 62.75 81 LEU A N 1
ATOM 629 C CA . LEU A 1 81 ? 1.201 2.896 12.342 1.00 62.75 81 LEU A CA 1
ATOM 630 C C . LEU A 1 81 ? 1.452 3.050 13.845 1.00 62.75 81 LEU A C 1
ATOM 632 O O . LEU A 1 81 ? 1.912 2.113 14.493 1.00 62.75 81 LEU A O 1
ATOM 636 N N . LYS A 1 82 ? 1.102 4.210 14.412 1.00 66.81 82 LYS A N 1
ATOM 637 C CA . LYS A 1 82 ? 1.195 4.463 15.853 1.00 66.81 82 LYS A CA 1
ATOM 638 C C . LYS A 1 82 ? 0.329 3.482 16.650 1.00 66.81 82 LYS A C 1
ATOM 640 O O . LYS A 1 82 ? 0.839 2.834 17.555 1.00 66.81 82 LYS A O 1
ATOM 645 N N . GLN A 1 83 ? -0.933 3.300 16.262 1.00 61.44 83 GLN A N 1
ATOM 646 C CA . GLN A 1 83 ? -1.840 2.351 16.921 1.00 61.44 83 GLN A CA 1
ATOM 647 C C . GLN A 1 83 ? -1.364 0.894 16.823 1.00 61.44 83 GLN A C 1
ATOM 649 O O . GLN A 1 83 ? -1.544 0.121 17.762 1.00 61.44 83 GLN A O 1
ATOM 654 N N . ALA A 1 84 ? -0.770 0.498 15.694 1.00 55.72 84 ALA A N 1
ATOM 655 C CA . ALA A 1 84 ? -0.202 -0.838 15.536 1.00 55.72 84 ALA A CA 1
ATOM 656 C C . ALA A 1 84 ? 1.002 -1.060 16.463 1.00 55.72 84 ALA A C 1
ATOM 658 O O . ALA A 1 84 ? 1.076 -2.097 17.117 1.00 55.72 84 ALA A O 1
ATOM 659 N N . ARG A 1 85 ? 1.893 -0.065 16.572 1.00 62.25 85 ARG A N 1
ATOM 660 C CA . ARG A 1 85 ? 3.025 -0.084 17.511 1.00 62.25 85 ARG A CA 1
ATOM 661 C C . ARG A 1 85 ? 2.566 -0.164 18.965 1.00 62.25 85 ARG A C 1
ATOM 663 O O . ARG A 1 85 ? 3.100 -0.961 19.723 1.00 62.25 85 ARG A O 1
ATOM 670 N N . GLU A 1 86 ? 1.552 0.613 19.340 1.00 67.00 86 GLU A N 1
ATOM 671 C CA . GLU A 1 86 ? 0.977 0.584 20.691 1.00 67.00 86 GLU A CA 1
ATOM 672 C C . GLU A 1 86 ? 0.376 -0.787 21.031 1.00 67.00 86 GLU A C 1
ATOM 674 O O . GLU A 1 86 ? 0.583 -1.280 22.134 1.00 67.00 86 GLU A O 1
ATOM 679 N N . ARG A 1 87 ? -0.312 -1.446 20.086 1.00 54.50 87 ARG A N 1
ATOM 680 C CA . ARG A 1 87 ? -0.805 -2.821 20.292 1.00 54.50 87 ARG A CA 1
ATOM 681 C C . ARG A 1 87 ? 0.317 -3.840 20.413 1.00 54.50 87 ARG A C 1
ATOM 683 O O . ARG A 1 87 ? 0.231 -4.694 21.281 1.00 54.50 87 ARG A O 1
ATOM 690 N N . ALA A 1 88 ? 1.341 -3.746 19.567 1.00 50.72 88 ALA A N 1
ATOM 691 C CA . ALA A 1 88 ? 2.480 -4.658 19.608 1.00 50.72 88 ALA A CA 1
ATOM 692 C C . ALA A 1 88 ? 3.290 -4.530 20.910 1.00 50.72 88 ALA A C 1
ATOM 694 O O . ALA A 1 88 ? 3.867 -5.509 21.352 1.00 50.72 88 ALA A O 1
ATOM 695 N N . ALA A 1 89 ? 3.311 -3.349 21.535 1.00 57.50 89 ALA A N 1
ATOM 696 C CA . ALA A 1 89 ? 3.965 -3.122 22.827 1.00 57.50 89 ALA A CA 1
ATOM 697 C C . ALA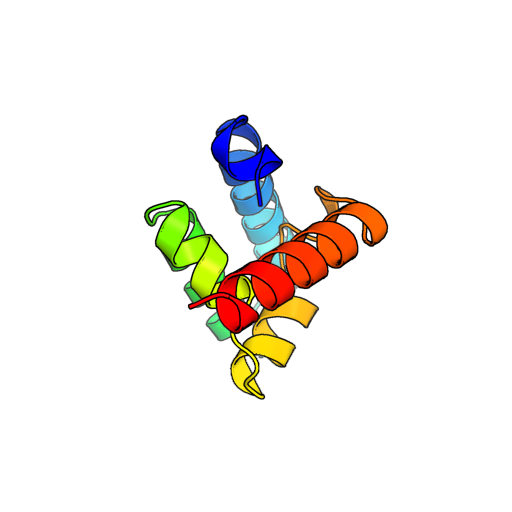 A 1 89 ? 3.138 -3.590 24.043 1.00 57.50 89 ALA A C 1
ATOM 699 O O . ALA A 1 89 ? 3.657 -3.628 25.156 1.00 57.50 89 ALA A O 1
ATOM 700 N N . LEU A 1 90 ? 1.850 -3.891 23.848 1.00 57.75 90 LEU A N 1
ATOM 701 C CA . LEU A 1 90 ? 0.928 -4.385 24.879 1.00 57.75 90 LEU A CA 1
ATOM 702 C C . LEU A 1 90 ? 0.757 -5.916 24.847 1.00 57.75 90 LEU A C 1
ATOM 704 O O . LEU A 1 90 ? 0.021 -6.450 25.678 1.00 57.75 90 LEU A O 1
ATOM 708 N N . GLN A 1 91 ? 1.386 -6.600 23.887 1.00 46.41 91 GLN A N 1
ATOM 709 C CA . GLN A 1 91 ? 1.433 -8.061 23.760 1.00 46.41 91 GLN A CA 1
ATOM 710 C C . GLN A 1 91 ? 2.805 -8.584 24.180 1.00 46.41 91 GLN A C 1
ATOM 712 O O . GLN A 1 91 ? 2.836 -9.720 24.700 1.00 46.41 91 GLN A O 1
#

Foldseek 3Di:
DVCVVVPVVLLVQLLVLLVVCCVPPPDDPCVVLSVVLNVLSVDDPVSVLCLCQDPDPNNVSNVVPGSCPVVADPVRVVVSSVVVVVVVVVD

Organism: Variovorax paradoxus (NCBI:txid34073)

Solvent-accessible surface area (backbone atoms only — not comparab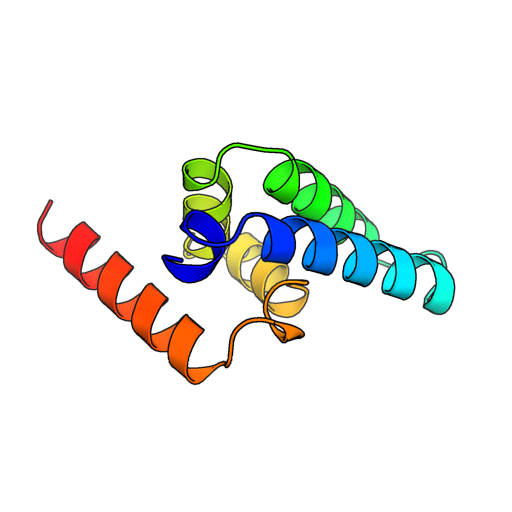le to full-atom values): 5309 Å² total; per-residue (Å²): 102,67,63,60,71,75,33,66,65,55,47,56,53,23,50,55,47,50,54,52,49,48,73,72,63,54,92,54,94,56,49,68,55,51,53,51,49,51,53,35,63,75,44,57,68,68,58,36,48,51,55,68,64,42,91,45,74,67,25,51,54,50,59,78,70,37,53,54,60,85,77,43,56,70,69,59,51,51,52,38,52,50,54,50,50,55,52,62,75,74,109

Radius of gyration: 13.25 Å; Cα contacts (8 Å, |Δi|>4): 49; chains: 1; bounding box: 29×23×44 Å

Secondary structure (DSSP, 8-state):
-HHHHH-THHHHHHHHHHHHHHHHH-S-TTHHHHHHHHHHHHS-HHHHHHHHH--SHHHHHHHHT-TTTTTS-HHHHHHHHHHHHHHHTT-

pLDDT: mean 76.33, std 12.39, range [46.41, 92.88]